Protein AF-A0A371J2M1-F1 (afdb_monomer)

InterPro domains:
  IPR003115 ParB-like, N-terminal domain [PF02195] (2-54)
  IPR036086 ParB/Sulfiredoxin superfamily [SSF110849] (4-54)
  IPR050336 Chromosome-partitioning and nucleoid occlusion protein [PTHR33375] (3-54)

Secondary structure (DSSP, 8-state):
-HHHHHHHHHHHH--SSPEEEEE-TTSSSEEEEE-HHHHHHHHHTT-S---EE-

Organism: NCBI:txid1763509

Structure (mmCIF, N/CA/C/O backbone):
data_AF-A0A371J2M1-F1
#
_entry.id   AF-A0A371J2M1-F1
#
loop_
_atom_site.group_PDB
_atom_site.id
_atom_site.type_symbol
_atom_site.label_atom_id
_atom_site.label_alt_id
_atom_site.label_comp_id
_atom_site.label_asym_id
_atom_site.label_entity_id
_atom_site.label_seq_id
_atom_site.pdbx_PDB_ins_code
_atom_site.Cartn_x
_atom_site.Cartn_y
_atom_site.Cartn_z
_atom_site.occupancy
_atom_site.B_iso_or_equiv
_atom_site.auth_seq_id
_atom_site.auth_comp_id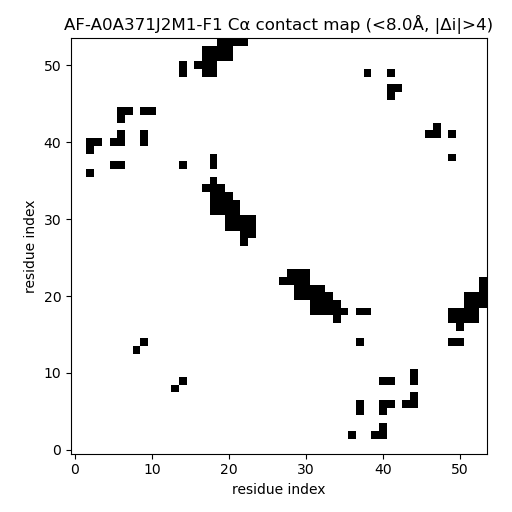
_atom_site.auth_asym_id
_atom_site.auth_atom_id
_atom_site.pdbx_PDB_model_num
ATOM 1 N N . MET A 1 1 ? 5.237 0.299 19.110 1.00 64.25 1 MET A N 1
ATOM 2 C CA . MET A 1 1 ? 4.290 1.434 19.160 1.00 64.25 1 MET A CA 1
ATOM 3 C C . MET A 1 1 ? 3.975 1.966 17.763 1.00 64.25 1 MET A C 1
ATOM 5 O O . MET A 1 1 ? 2.883 1.709 17.289 1.00 64.25 1 MET A O 1
ATOM 9 N N . GLN A 1 2 ? 4.933 2.555 17.034 1.00 79.38 2 GLN A N 1
ATOM 10 C CA . GLN A 1 2 ? 4.636 3.220 15.750 1.00 79.38 2 GLN A CA 1
ATOM 11 C C . GLN A 1 2 ? 4.059 2.328 14.627 1.00 79.38 2 GLN A C 1
ATOM 13 O O . GLN A 1 2 ? 3.320 2.821 13.784 1.00 79.38 2 GLN A O 1
ATOM 18 N N . LEU A 1 3 ? 4.424 1.039 14.545 1.00 87.38 3 LEU A N 1
ATOM 19 C CA . LEU A 1 3 ? 3.872 0.145 13.510 1.00 87.38 3 LEU A CA 1
ATOM 20 C C . LEU A 1 3 ? 2.416 -0.239 13.806 1.00 87.38 3 LEU A C 1
ATOM 22 O O . LEU A 1 3 ? 1.609 -0.313 12.891 1.00 87.38 3 LEU A O 1
ATOM 26 N N . PHE A 1 4 ? 2.083 -0.417 15.085 1.00 90.44 4 PHE A N 1
ATOM 27 C CA . PHE A 1 4 ? 0.725 -0.712 15.533 1.00 90.44 4 PHE A CA 1
ATOM 28 C C . PHE A 1 4 ? -0.218 0.468 15.268 1.00 90.44 4 PHE A C 1
ATOM 30 O O . PHE A 1 4 ? -1.300 0.281 14.727 1.00 90.44 4 PHE A O 1
ATOM 37 N N . GLU A 1 5 ? 0.221 1.694 15.563 1.00 91.69 5 GLU A N 1
ATOM 38 C CA . GLU A 1 5 ? -0.540 2.908 15.230 1.00 91.69 5 GLU A CA 1
ATOM 39 C C . GLU A 1 5 ? -0.768 3.043 13.720 1.00 91.69 5 GLU A C 1
ATOM 41 O O . GLU A 1 5 ? -1.856 3.419 13.289 1.00 91.69 5 GLU A O 1
ATOM 46 N N . LEU A 1 6 ? 0.238 2.691 12.911 1.00 91.94 6 LEU A N 1
ATOM 47 C CA . LEU A 1 6 ? 0.106 2.679 11.457 1.00 91.94 6 LEU A CA 1
ATOM 48 C C . LEU A 1 6 ? -0.880 1.602 10.979 1.00 91.94 6 LEU A C 1
ATOM 50 O O . LEU A 1 6 ? -1.692 1.902 10.112 1.00 91.94 6 LEU A O 1
ATOM 54 N N . SER A 1 7 ? -0.841 0.394 11.553 1.00 93.25 7 SER A N 1
ATOM 55 C CA . SER A 1 7 ? -1.802 -0.688 11.269 1.00 93.25 7 SER A CA 1
ATOM 56 C C . SER A 1 7 ? -3.225 -0.232 11.556 1.00 93.25 7 SER A C 1
ATOM 58 O O . SER A 1 7 ? -4.066 -0.239 10.665 1.00 93.25 7 SER A O 1
ATOM 60 N N . ARG A 1 8 ? -3.461 0.303 12.758 1.00 93.94 8 ARG A N 1
ATOM 61 C CA . ARG A 1 8 ? -4.772 0.821 13.156 1.00 93.94 8 ARG A CA 1
ATOM 62 C C . ARG A 1 8 ? -5.249 1.953 12.243 1.00 93.94 8 ARG A C 1
ATOM 64 O O . ARG A 1 8 ? -6.407 1.988 11.847 1.00 93.94 8 ARG A O 1
ATOM 71 N N . SER A 1 9 ? -4.358 2.871 11.862 1.00 94.75 9 SER A N 1
ATOM 72 C CA . SER A 1 9 ? -4.711 3.916 10.895 1.00 94.75 9 SER A CA 1
ATOM 73 C C . SER A 1 9 ? -5.103 3.339 9.532 1.00 94.75 9 SER A C 1
ATOM 75 O O . SER A 1 9 ? -5.942 3.936 8.861 1.00 94.75 9 SER A O 1
ATOM 77 N N . ILE A 1 10 ? -4.477 2.243 9.097 1.00 94.69 10 ILE A N 1
ATOM 78 C CA . ILE A 1 10 ? -4.791 1.576 7.828 1.00 94.69 10 ILE A CA 1
ATOM 79 C C . ILE A 1 10 ? -6.129 0.837 7.928 1.00 94.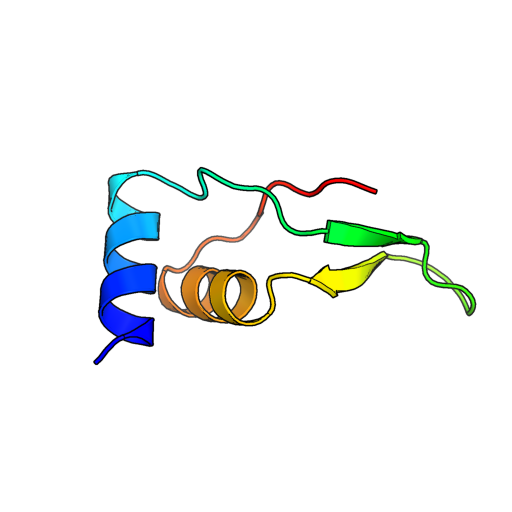69 10 ILE A C 1
ATOM 81 O O . ILE A 1 10 ? -6.912 0.915 6.988 1.00 94.69 10 ILE A O 1
ATOM 85 N N . GLU A 1 11 ? -6.433 0.198 9.056 1.00 92.12 11 GLU A N 1
ATOM 86 C CA . GLU A 1 11 ? -7.747 -0.416 9.308 1.00 92.12 11 GLU A CA 1
ATOM 87 C C . GLU A 1 11 ? -8.877 0.624 9.245 1.00 92.12 11 GLU A C 1
ATOM 89 O O . GLU A 1 11 ? -9.917 0.381 8.639 1.00 92.12 11 GLU A O 1
ATOM 94 N N . GLU A 1 12 ? -8.667 1.810 9.830 1.00 93.62 12 GLU A N 1
ATOM 95 C CA . GLU A 1 12 ? -9.692 2.860 9.901 1.00 93.62 12 GLU A CA 1
ATOM 96 C C . GLU A 1 12 ? -9.853 3.654 8.591 1.00 93.62 12 GLU A C 1
ATOM 98 O O . GLU A 1 12 ? -10.959 4.085 8.262 1.00 93.62 12 GLU A O 1
ATOM 103 N N . LYS A 1 13 ? -8.757 3.920 7.867 1.00 94.19 13 LYS A N 1
ATOM 104 C CA . LYS A 1 13 ? -8.736 4.894 6.751 1.00 94.19 13 LYS A CA 1
ATOM 105 C C . LYS A 1 13 ? -8.220 4.324 5.433 1.00 94.19 13 LYS A C 1
ATOM 107 O O . LYS A 1 13 ? -8.214 5.032 4.427 1.00 94.19 13 LYS A O 1
ATOM 112 N N . GLY A 1 14 ? -7.750 3.082 5.431 1.00 91.94 14 GLY A N 1
ATOM 113 C CA . GLY A 1 14 ? -7.007 2.508 4.319 1.00 91.94 14 GLY A CA 1
ATOM 114 C C . GLY A 1 14 ? -5.620 3.132 4.138 1.00 91.94 14 GLY A C 1
ATOM 115 O O . GLY A 1 14 ? -5.124 3.935 4.935 1.00 91.94 14 GLY A O 1
ATOM 116 N N . VAL A 1 15 ? -4.965 2.748 3.045 1.00 94.88 15 VAL A N 1
ATOM 117 C CA . VAL A 1 15 ? -3.636 3.249 2.684 1.00 94.88 15 VAL A CA 1
ATOM 118 C C . VAL A 1 15 ? -3.777 4.513 1.843 1.00 94.88 15 VAL A C 1
ATOM 120 O O . VAL A 1 15 ? -4.035 4.454 0.647 1.00 94.88 15 VAL A O 1
ATOM 123 N N . LEU A 1 16 ? -3.577 5.667 2.479 1.00 93.69 16 LEU A N 1
ATOM 124 C CA . LEU A 1 16 ? -3.750 6.976 1.835 1.00 93.69 16 LEU A CA 1
ATOM 125 C C . LEU A 1 16 ? -2.616 7.343 0.872 1.00 93.6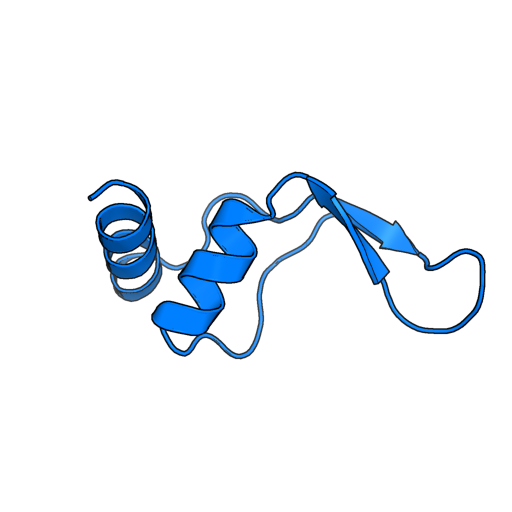9 16 LEU A C 1
ATOM 127 O O . LEU A 1 16 ? -2.827 8.061 -0.099 1.00 93.69 16 LEU A O 1
ATOM 131 N N . VAL A 1 17 ? -1.400 6.871 1.155 1.00 93.56 17 VAL A N 1
ATOM 132 C CA . VAL A 1 17 ? -0.226 7.103 0.308 1.00 93.56 17 VAL A CA 1
ATOM 133 C C . VAL A 1 17 ? 0.199 5.760 -0.275 1.00 93.56 17 VAL A C 1
ATOM 135 O O . VAL A 1 17 ? 0.514 4.859 0.512 1.00 93.56 17 VAL A O 1
ATOM 138 N N . PRO A 1 18 ? 0.255 5.606 -1.607 1.00 96.19 18 PRO A N 1
ATOM 139 C CA . PRO A 1 18 ? 0.615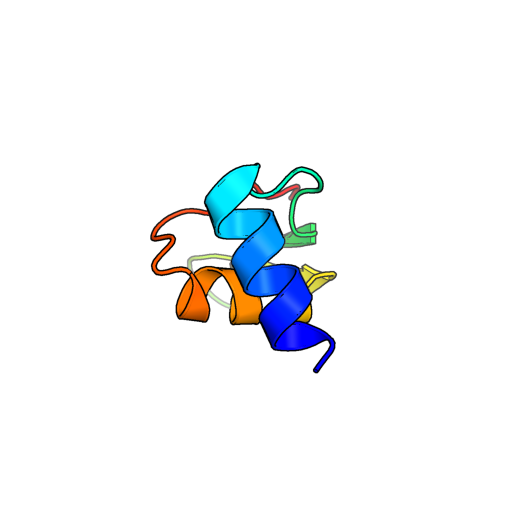 4.344 -2.242 1.00 96.19 18 PRO A CA 1
ATOM 140 C C . PRO A 1 18 ? 2.083 3.970 -1.999 1.00 96.19 18 PRO A C 1
ATOM 142 O O . PRO A 1 18 ? 2.929 4.827 -1.700 1.00 96.19 18 PRO A O 1
ATOM 145 N N . LEU A 1 19 ? 2.395 2.678 -2.098 1.00 97.62 19 LEU A N 1
ATOM 146 C CA . LEU A 1 19 ? 3.785 2.212 -2.128 1.00 97.62 19 LEU A CA 1
ATOM 147 C C . LEU A 1 19 ? 4.436 2.635 -3.444 1.00 97.62 19 LEU A C 1
ATOM 149 O O . LEU A 1 19 ? 3.751 2.739 -4.456 1.00 97.62 19 LEU A O 1
ATOM 153 N N . ILE A 1 20 ? 5.748 2.851 -3.437 1.00 97.88 20 ILE A N 1
ATOM 154 C CA . ILE A 1 20 ? 6.499 3.032 -4.682 1.00 97.88 20 ILE A CA 1
ATOM 155 C C . ILE A 1 20 ? 7.130 1.692 -5.003 1.00 97.88 20 ILE A C 1
ATOM 157 O O . ILE A 1 20 ? 7.874 1.145 -4.180 1.00 97.88 20 ILE A O 1
ATOM 161 N N . VAL A 1 21 ? 6.816 1.170 -6.177 1.00 97.88 21 VAL A N 1
ATOM 162 C CA . VAL A 1 21 ? 7.325 -0.101 -6.668 1.00 97.88 21 VAL A CA 1
ATOM 163 C C . VAL A 1 21 ? 7.988 0.094 -8.022 1.00 97.88 21 VAL A C 1
ATOM 165 O O . VAL A 1 21 ? 7.828 1.128 -8.651 1.00 97.88 21 VAL A O 1
ATOM 168 N N . ARG A 1 22 ? 8.729 -0.910 -8.474 1.00 96.50 22 ARG A N 1
ATOM 169 C CA . ARG A 1 22 ? 9.152 -1.050 -9.871 1.00 96.50 22 ARG A CA 1
ATOM 170 C C . ARG A 1 22 ? 8.771 -2.431 -10.374 1.00 96.50 22 ARG A C 1
ATOM 172 O O . ARG A 1 22 ? 8.585 -3.346 -9.570 1.00 96.50 22 ARG A O 1
ATOM 179 N N . THR A 1 23 ? 8.713 -2.609 -11.688 1.00 95.94 23 THR A N 1
ATOM 180 C CA . THR A 1 23 ? 8.663 -3.953 -12.277 1.00 95.94 23 THR A CA 1
ATOM 181 C C . THR A 1 23 ? 9.893 -4.748 -11.858 1.00 95.94 23 THR A C 1
ATOM 183 O O . THR A 1 23 ? 11.007 -4.214 -11.841 1.00 95.94 23 THR A O 1
ATOM 186 N N . ASN A 1 24 ? 9.702 -6.022 -11.533 1.00 93.44 24 ASN A N 1
ATOM 187 C CA . ASN A 1 24 ? 10.812 -6.910 -11.224 1.00 93.44 24 ASN A CA 1
ATOM 188 C C . ASN A 1 24 ? 11.742 -7.048 -12.447 1.00 93.44 24 ASN A C 1
ATOM 190 O O . ASN A 1 24 ? 11.293 -7.340 -13.551 1.00 93.44 24 ASN A O 1
ATOM 194 N N . LEU A 1 25 ? 13.045 -6.830 -12.251 1.00 86.69 25 LEU A N 1
ATOM 195 C CA . LEU A 1 25 ? 14.045 -6.920 -13.323 1.00 86.69 25 LEU A CA 1
ATOM 196 C C . LEU A 1 25 ? 14.352 -8.370 -13.732 1.00 86.69 25 LEU A C 1
ATOM 198 O O . LEU A 1 25 ? 14.922 -8.597 -14.797 1.00 86.69 25 LEU A O 1
ATOM 202 N N . HIS A 1 26 ? 14.000 -9.343 -12.888 1.00 88.38 26 HIS A N 1
ATOM 203 C CA . HIS A 1 26 ? 14.384 -10.750 -13.037 1.00 88.38 26 HIS A CA 1
ATOM 204 C C . HIS A 1 26 ? 13.202 -11.698 -13.272 1.00 88.38 26 HIS A C 1
ATOM 206 O O . HIS A 1 26 ? 13.381 -12.913 -13.226 1.00 88.38 26 HIS A O 1
ATOM 212 N N . GLY A 1 27 ? 11.996 -11.178 -13.505 1.00 84.94 27 GLY A N 1
ATOM 213 C CA . GLY A 1 27 ? 10.821 -12.016 -13.715 1.00 84.94 27 GLY A CA 1
ATOM 214 C C . GLY A 1 27 ? 9.519 -11.269 -13.481 1.00 84.94 27 GLY A C 1
ATOM 215 O O . GLY A 1 27 ? 9.409 -10.080 -13.764 1.00 84.94 27 GLY A O 1
ATOM 216 N N . GLU A 1 28 ? 8.525 -11.981 -12.962 1.00 90.81 28 GLU A N 1
ATOM 217 C CA . GLU A 1 28 ? 7.188 -11.440 -12.735 1.00 90.81 28 GLU A CA 1
ATOM 218 C C . GLU A 1 28 ? 7.074 -10.680 -11.404 1.00 90.81 28 GLU A C 1
ATOM 220 O O . GLU A 1 28 ? 7.868 -10.853 -10.470 1.00 90.81 28 GLU A O 1
ATOM 225 N N . GLY A 1 29 ? 6.053 -9.828 -11.323 1.00 93.00 29 GLY A N 1
ATOM 226 C CA . GLY A 1 29 ? 5.711 -9.066 -10.127 1.00 93.00 29 GLY A CA 1
ATOM 227 C C . GLY A 1 29 ? 6.438 -7.727 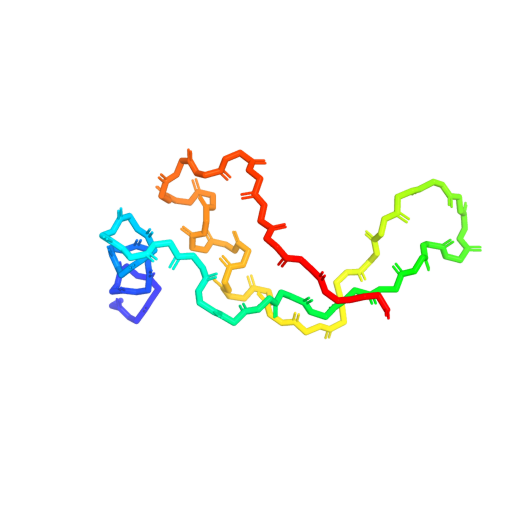-9.993 1.00 93.00 29 GLY A C 1
ATOM 228 O O . GLY A 1 29 ? 6.962 -7.158 -10.954 1.00 93.00 29 GLY A O 1
ATOM 229 N N . TYR A 1 30 ? 6.432 -7.213 -8.765 1.00 95.62 30 TYR A N 1
ATOM 230 C CA . TYR A 1 30 ? 6.924 -5.884 -8.424 1.00 95.62 30 TYR A CA 1
ATOM 231 C C . TYR A 1 30 ? 7.874 -5.934 -7.233 1.00 95.62 30 TYR A C 1
ATOM 233 O O . TYR A 1 30 ? 7.696 -6.725 -6.307 1.00 95.62 30 TYR A O 1
ATOM 241 N N . GLU A 1 31 ? 8.850 -5.036 -7.231 1.00 95.38 31 GLU A N 1
ATOM 242 C CA . GLU A 1 31 ? 9.748 -4.816 -6.104 1.00 95.38 31 GLU A CA 1
ATOM 243 C C . GLU A 1 31 ? 9.419 -3.484 -5.434 1.00 95.38 31 GLU A C 1
ATOM 245 O O . GLU A 1 31 ? 9.280 -2.462 -6.105 1.00 95.38 31 GLU A O 1
ATOM 250 N N . ILE A 1 32 ? 9.305 -3.483 -4.106 1.00 96.19 32 ILE A N 1
ATOM 251 C CA . ILE A 1 32 ? 9.055 -2.263 -3.336 1.00 96.19 32 ILE A CA 1
ATOM 252 C C . ILE A 1 32 ? 10.350 -1.455 -3.248 1.00 96.19 32 ILE A C 1
ATOM 254 O O . ILE A 1 32 ? 11.330 -1.918 -2.674 1.00 96.19 32 ILE A O 1
ATOM 258 N N . ILE A 1 33 ? 10.313 -0.225 -3.759 1.00 97.25 33 ILE A N 1
ATOM 259 C CA . ILE A 1 33 ? 11.387 0.767 -3.629 1.00 97.25 33 ILE A CA 1
ATOM 260 C C . ILE A 1 33 ? 11.190 1.609 -2.365 1.00 97.25 33 ILE A C 1
ATOM 262 O O . ILE A 1 33 ? 12.150 1.943 -1.673 1.00 97.25 33 ILE A O 1
ATOM 266 N N . ALA A 1 34 ? 9.937 1.952 -2.040 1.00 97.44 34 ALA A N 1
ATOM 267 C CA . ALA A 1 34 ? 9.611 2.701 -0.833 1.00 97.44 34 ALA A CA 1
ATOM 268 C C . ALA A 1 34 ? 8.253 2.307 -0.24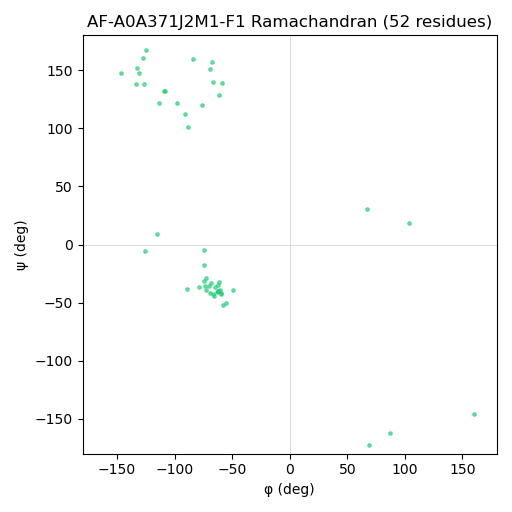0 1.00 97.44 34 ALA A C 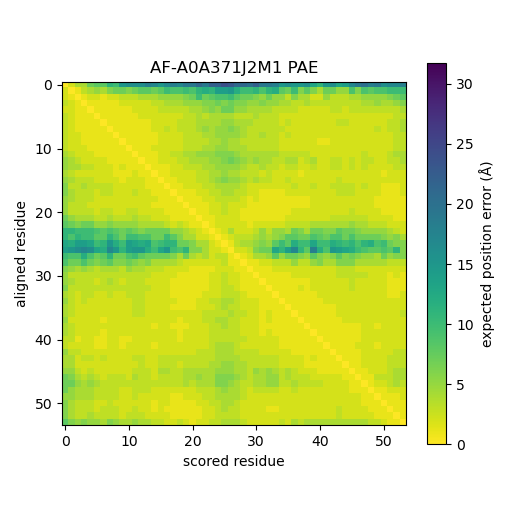1
ATOM 270 O O . ALA A 1 34 ? 7.287 2.019 -0.944 1.00 97.44 34 ALA A O 1
ATOM 271 N N . GLY A 1 35 ? 8.165 2.378 1.093 1.00 95.88 35 GLY A N 1
ATOM 272 C CA . GLY A 1 35 ? 6.933 2.099 1.836 1.00 95.88 35 GLY A CA 1
ATOM 273 C C . GLY A 1 35 ? 6.885 0.742 2.546 1.00 95.88 35 GLY A C 1
ATOM 274 O O . GLY A 1 35 ? 5.808 0.332 2.966 1.00 95.88 35 GLY A O 1
ATOM 275 N N . HIS A 1 36 ? 8.023 0.077 2.781 1.00 96.00 36 HIS A N 1
ATOM 276 C CA . HIS A 1 36 ? 8.087 -1.221 3.483 1.00 96.00 36 HIS A CA 1
ATOM 277 C C . HIS A 1 36 ? 7.315 -1.261 4.812 1.00 96.00 36 HIS A C 1
ATOM 279 O O . HIS A 1 36 ? 6.635 -2.239 5.104 1.00 96.00 36 HIS A O 1
ATOM 285 N N . ARG A 1 37 ? 7.353 -0.179 5.602 1.00 95.38 37 ARG A N 1
ATOM 286 C CA . ARG A 1 37 ? 6.582 -0.087 6.854 1.00 95.38 37 ARG A CA 1
ATOM 287 C C . ARG A 1 37 ? 5.069 -0.104 6.633 1.00 95.38 37 ARG A C 1
ATOM 289 O O . ARG A 1 37 ? 4.357 -0.678 7.445 1.00 95.38 37 ARG A O 1
ATOM 296 N N . ARG A 1 38 ? 4.583 0.517 5.553 1.00 95.62 38 ARG A N 1
ATOM 297 C CA . ARG A 1 38 ? 3.161 0.482 5.181 1.00 95.62 38 ARG A CA 1
ATOM 298 C C . ARG A 1 38 ? 2.767 -0.914 4.724 1.00 95.62 38 ARG A C 1
ATOM 300 O O . ARG A 1 38 ? 1.749 -1.398 5.188 1.00 95.62 38 ARG A O 1
ATOM 307 N N . LYS A 1 39 ? 3.609 -1.589 3.932 1.00 95.94 39 LYS A N 1
ATOM 308 C CA . LYS A 1 39 ? 3.405 -3.002 3.579 1.00 95.94 39 LYS A CA 1
ATOM 309 C C . LYS A 1 39 ? 3.279 -3.879 4.829 1.00 95.94 39 LYS A C 1
ATOM 311 O O . LYS A 1 39 ? 2.304 -4.601 4.954 1.00 95.94 39 LYS A O 1
ATOM 316 N N . ALA A 1 40 ? 4.209 -3.757 5.778 1.00 95.19 40 ALA A N 1
ATOM 317 C CA . ALA A 1 40 ? 4.157 -4.528 7.023 1.00 95.19 40 ALA A CA 1
ATOM 318 C C . ALA A 1 40 ? 2.903 -4.213 7.861 1.00 95.19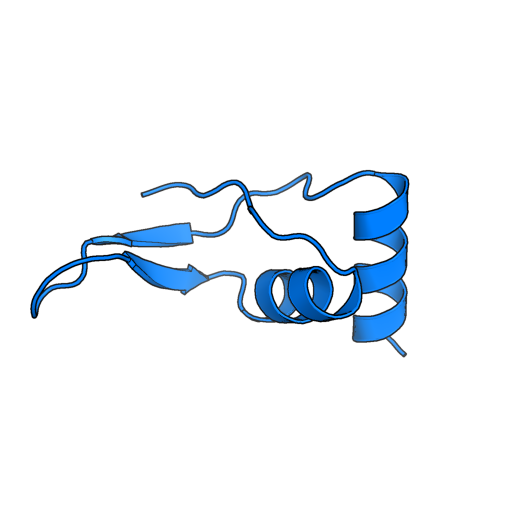 40 ALA A C 1
ATOM 320 O O . ALA A 1 40 ? 2.285 -5.111 8.418 1.00 95.19 40 ALA A O 1
ATOM 321 N N . ALA A 1 41 ? 2.500 -2.941 7.925 1.00 95.56 41 ALA A N 1
ATOM 322 C CA . ALA A 1 41 ? 1.281 -2.544 8.620 1.00 95.56 41 ALA A CA 1
ATOM 323 C C . ALA A 1 41 ? 0.003 -3.045 7.919 1.00 95.56 41 ALA A C 1
ATOM 325 O O . ALA A 1 41 ? -0.950 -3.384 8.604 1.00 95.56 41 ALA A O 1
ATOM 326 N N . CYS A 1 42 ? -0.014 -3.147 6.584 1.00 95.56 42 CYS A N 1
ATOM 327 C CA . CYS A 1 42 ? -1.122 -3.760 5.839 1.00 95.56 42 CYS A CA 1
ATOM 328 C C . CYS A 1 42 ? -1.275 -5.246 6.176 1.00 95.56 42 CYS A C 1
ATOM 330 O O . CYS A 1 42 ? -2.393 -5.707 6.361 1.00 95.56 42 CYS A O 1
ATOM 332 N N . GLU A 1 43 ? -0.164 -5.980 6.303 1.00 92.81 43 GLU A N 1
ATOM 333 C CA . GLU A 1 43 ? -0.198 -7.397 6.695 1.00 92.81 43 GLU A CA 1
ATOM 334 C C . GLU A 1 43 ? -0.787 -7.582 8.094 1.00 92.81 43 GLU A C 1
ATOM 336 O O . GLU A 1 43 ? -1.570 -8.497 8.321 1.00 92.81 43 GLU A O 1
ATOM 341 N N . TRP A 1 44 ? -0.438 -6.694 9.029 1.00 92.69 44 TRP A N 1
ATOM 342 C CA . TRP A 1 44 ? -0.980 -6.726 10.390 1.00 92.69 44 TRP A CA 1
ATOM 343 C C . TRP A 1 44 ? -2.462 -6.340 10.428 1.00 92.69 44 TRP A C 1
ATOM 345 O O . TRP A 1 44 ? -3.219 -6.935 11.188 1.00 92.69 44 TRP A O 1
ATOM 355 N N . ALA A 1 45 ? -2.865 -5.401 9.572 1.00 92.62 45 ALA A N 1
ATOM 356 C CA . ALA A 1 45 ? -4.245 -4.969 9.389 1.00 92.62 45 ALA A CA 1
ATOM 357 C C . ALA A 1 45 ? -5.114 -5.976 8.605 1.00 92.62 45 ALA A C 1
ATOM 359 O O . ALA A 1 45 ? -6.306 -5.736 8.432 1.00 92.62 45 ALA A O 1
ATOM 360 N N . GLY A 1 46 ? -4.540 -7.074 8.091 1.00 92.56 46 GLY A N 1
ATOM 361 C CA . GLY A 1 46 ? -5.267 -8.054 7.276 1.00 92.56 46 GLY A CA 1
ATOM 36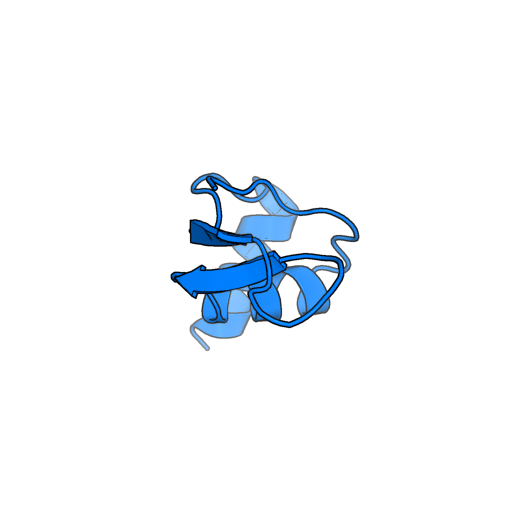2 C C . GLY A 1 46 ? -5.719 -7.511 5.916 1.00 92.56 46 GLY A C 1
ATOM 363 O O . GLY A 1 46 ? -6.769 -7.898 5.412 1.00 92.56 46 GLY A O 1
ATOM 364 N N . VAL A 1 47 ? -4.962 -6.577 5.336 1.00 92.81 47 VAL A N 1
ATOM 365 C CA . VAL A 1 47 ? -5.270 -5.963 4.039 1.00 92.81 47 VAL A CA 1
ATOM 366 C C . VAL A 1 47 ? -4.606 -6.757 2.914 1.00 92.81 47 VAL A C 1
ATOM 368 O O . VAL A 1 47 ? -3.383 -6.726 2.768 1.00 92.81 47 VAL A O 1
ATOM 371 N N . ASP A 1 48 ? -5.420 -7.410 2.082 1.00 90.06 48 ASP A N 1
ATOM 372 C CA . ASP A 1 48 ? -4.951 -8.277 0.987 1.00 90.06 48 ASP A CA 1
ATOM 373 C C . ASP A 1 48 ? -4.345 -7.507 -0.199 1.00 90.06 48 ASP A C 1
ATOM 375 O O . ASP A 1 48 ? -3.479 -8.018 -0.910 1.00 90.06 48 ASP A O 1
ATOM 379 N N . THR A 1 49 ? -4.787 -6.266 -0.434 1.00 93.50 49 THR A N 1
ATOM 380 C CA . THR A 1 49 ? -4.349 -5.448 -1.578 1.00 93.50 49 THR A CA 1
ATOM 381 C C . THR A 1 49 ? -4.002 -4.026 -1.163 1.00 93.50 49 THR A C 1
ATOM 383 O O . THR A 1 49 ? -4.749 -3.391 -0.422 1.00 93.50 49 THR A O 1
ATOM 386 N N . VAL A 1 50 ? -2.906 -3.487 -1.700 1.00 94.75 50 VAL A N 1
ATOM 387 C CA . VAL A 1 50 ? -2.395 -2.149 -1.373 1.00 94.75 50 VAL A CA 1
ATOM 388 C C . VAL A 1 50 ? -2.197 -1.318 -2.647 1.00 94.75 50 VAL A C 1
ATOM 390 O O . VAL A 1 50 ? -1.689 -1.848 -3.636 1.00 94.75 50 VAL A O 1
ATOM 393 N N . PRO A 1 51 ? -2.562 -0.022 -2.661 1.00 96.31 51 PRO A N 1
ATOM 394 C CA . PRO A 1 51 ? -2.300 0.843 -3.804 1.00 96.31 51 PRO A CA 1
ATOM 395 C C . PRO A 1 51 ? -0.795 1.080 -3.989 1.00 96.31 51 PRO A C 1
ATOM 397 O O . PRO A 1 51 ? -0.055 1.307 -3.023 1.00 96.31 51 PRO A O 1
ATOM 400 N N . VAL A 1 52 ? -0.350 1.072 -5.246 1.00 97.25 52 VAL A N 1
ATOM 401 C CA . VAL A 1 52 ? 1.052 1.274 -5.629 1.00 97.25 52 VAL A CA 1
ATOM 402 C C . VAL A 1 52 ? 1.180 2.284 -6.770 1.00 97.25 52 VAL A C 1
ATOM 404 O O . VAL A 1 52 ? 0.273 2.428 -7.587 1.00 97.25 52 VAL A O 1
ATOM 407 N N . MET A 1 53 ? 2.316 2.973 -6.821 1.00 97.12 53 MET A N 1
ATOM 408 C CA . MET A 1 53 ? 2.814 3.700 -7.988 1.00 97.12 53 MET A CA 1
ATOM 409 C C . MET A 1 53 ? 4.020 2.940 -8.538 1.00 97.12 53 MET A C 1
ATOM 411 O O . MET A 1 53 ? 4.889 2.550 -7.755 1.00 97.12 53 MET A O 1
ATOM 415 N N . VAL A 1 54 ? 4.033 2.723 -9.854 1.00 94.62 54 VAL A N 1
ATOM 416 C CA . VAL A 1 54 ? 5.091 2.018 -10.598 1.00 94.62 54 VAL A CA 1
ATOM 417 C C . VAL A 1 54 ? 6.044 3.024 -11.228 1.00 94.62 54 VAL A C 1
ATOM 419 O O . VAL A 1 54 ? 5.533 4.057 -11.716 1.00 94.62 54 VAL A O 1
#

Sequence (54 aa):
MQLFELSRSIEEKGVLVPLIVRTNLHGEGYEIIAGHRRKAACEWAGVDTVPVMV

Mean predicted aligned error: 3.26 Å

Nearest PDB structures (foldseek):
  6t1f-assembly1_A  TM=9.469E-01  e=5.854E-04  Caulobacter vibrioides NA1000
  6t1f-assembly2_C  TM=9.460E-01  e=5.854E-04  Caulobacter vibrioides NA1000
  8qa8-assembly3_E  TM=9.572E-01  e=2.858E-03  Escherichia coli
  7ol9-assembly1_A  TM=8.652E-01  e=2.858E-03  Bacillus subtilis subsp. subtilis str. 168
  1vk1-assembly1_A  TM=8.135E-01  e=4.378E-01  Pyrococcus furiosus

pLDDT: mean 93.13, std 5.23, range [64.25, 97.88]

Foldseek 3Di:
DVLQVLLVCCLVPNDPDFFEWDADPPDGDIHTPDDVSNVVSCVVNVNPDTHYDD

Radius of gyration: 11.69 Å; Cα contacts (8 Å, |Δi|>4): 71; chains: 1; bounding box: 24×19×33 Å

Solvent-accessible surface area (backbone atoms only — not comparable to full-atom values): 3275 Å² total; per-residue (Å²): 111,74,59,57,55,47,12,52,47,34,66,75,69,45,78,86,70,56,32,37,34,38,75,36,94,87,58,84,64,70,41,78,77,43,52,68,69,57,55,56,17,30,60,74,48,70,50,92,76,78,62,68,45,111